Protein AF-A0A4Q3YDE5-F1 (afdb_monomer_lite)

Sequence (113 aa):
MVDLIERTPWGWTTVENVCVEQVRYFTFNDEMDIMFSDIAELDEPLVYRVHEYSSYSITMEIDGETRMTDEGVPVVWELRFGGPDGICWRATHWSFFDCSPFLVRCPELSPTS

Secondary structure (DSSP, 8-state):
--------TT---SSSEEEESS--EEEE-TTSSEEEEE-TT-SSPEEEEEEEE-SSEEEEEETT---B-TTSSBPPEEEEE-STTEEEEEETTS-TT--S-EEEEPPP-----

Structure (mmCIF, N/CA/C/O backbone):
data_AF-A0A4Q3YDE5-F1
#
_entry.id   AF-A0A4Q3YDE5-F1
#
loop_
_atom_site.group_PDB
_atom_site.id
_atom_site.type_symbol
_atom_site.label_atom_id
_atom_site.label_alt_id
_atom_site.label_comp_id
_atom_site.label_asym_id
_atom_site.label_entity_id
_atom_site.label_seq_id
_atom_site.pdbx_PDB_ins_code
_atom_site.Cartn_x
_atom_site.Cartn_y
_atom_site.Cartn_z
_atom_site.occupancy
_atom_site.B_iso_or_equiv
_atom_site.auth_seq_id
_atom_site.auth_comp_id
_atom_site.auth_asym_id
_atom_site.auth_atom_id
_atom_site.pdbx_PDB_model_num
ATOM 1 N N . MET A 1 1 ? 27.211 2.995 17.000 1.00 33.31 1 MET A N 1
ATOM 2 C CA . MET A 1 1 ? 26.546 1.743 16.607 1.00 33.31 1 MET A CA 1
ATOM 3 C C . MET A 1 1 ? 25.629 2.150 15.476 1.00 33.31 1 MET A C 1
ATOM 5 O O . MET A 1 1 ? 24.689 2.884 15.731 1.00 33.31 1 MET A O 1
ATOM 9 N N . VAL A 1 2 ? 26.055 1.928 14.234 1.00 30.50 2 VAL A N 1
ATOM 10 C CA . VAL A 1 2 ? 25.239 2.273 13.066 1.00 30.50 2 VAL A CA 1
ATOM 11 C C . VAL A 1 2 ? 24.327 1.077 12.899 1.00 30.50 2 VAL A C 1
ATOM 13 O O . VAL A 1 2 ? 24.818 0.011 12.533 1.00 30.50 2 VAL A O 1
ATOM 16 N N . ASP A 1 3 ? 23.064 1.223 13.290 1.00 32.12 3 ASP A N 1
ATOM 17 C CA . ASP A 1 3 ? 22.057 0.216 12.992 1.00 32.12 3 ASP A CA 1
ATOM 18 C C . ASP A 1 3 ? 22.071 0.021 11.478 1.00 32.12 3 ASP A C 1
ATOM 20 O O . ASP A 1 3 ? 21.745 0.930 10.708 1.00 32.12 3 ASP A O 1
ATOM 24 N N . LEU A 1 4 ? 22.545 -1.149 11.042 1.00 33.12 4 LEU A N 1
ATOM 25 C CA . LEU A 1 4 ? 22.210 -1.643 9.722 1.00 33.12 4 LEU A CA 1
ATOM 26 C C . LEU A 1 4 ? 20.687 -1.700 9.726 1.00 33.12 4 LEU A C 1
ATOM 28 O O . LEU A 1 4 ? 20.106 -2.547 10.398 1.00 33.12 4 LEU A O 1
ATOM 32 N N . ILE A 1 5 ? 20.053 -0.762 9.029 1.00 39.44 5 ILE A N 1
ATOM 33 C CA . ILE A 1 5 ? 18.639 -0.853 8.701 1.00 39.44 5 ILE A CA 1
ATOM 34 C C . ILE A 1 5 ? 18.545 -2.069 7.785 1.00 39.44 5 ILE A C 1
ATOM 36 O O . ILE A 1 5 ? 18.782 -1.980 6.578 1.00 39.44 5 ILE A O 1
ATOM 40 N N . GLU A 1 6 ? 18.348 -3.236 8.398 1.00 39.75 6 GLU A N 1
ATOM 41 C CA . GLU A 1 6 ? 18.073 -4.470 7.692 1.00 39.75 6 GLU A CA 1
ATOM 42 C C . GLU A 1 6 ? 16.917 -4.173 6.748 1.00 39.75 6 GLU A C 1
ATOM 44 O O . GLU A 1 6 ? 15.921 -3.556 7.136 1.00 39.75 6 GLU A O 1
ATOM 49 N N . ARG A 1 7 ? 17.106 -4.533 5.476 1.00 43.50 7 ARG A N 1
ATOM 50 C CA . ARG A 1 7 ? 16.089 -4.424 4.437 1.00 43.50 7 ARG A CA 1
ATOM 51 C C . ARG A 1 7 ? 14.869 -5.187 4.925 1.00 43.50 7 ARG A C 1
ATOM 53 O O . ARG A 1 7 ? 14.796 -6.400 4.781 1.00 43.50 7 ARG A O 1
ATOM 60 N N . THR A 1 8 ? 13.935 -4.489 5.554 1.00 45.66 8 THR A N 1
ATOM 61 C CA . THR A 1 8 ? 12.664 -5.109 5.883 1.00 45.66 8 THR A CA 1
ATOM 62 C C . THR A 1 8 ? 11.954 -5.384 4.556 1.00 45.66 8 THR A C 1
ATOM 64 O O . THR A 1 8 ? 12.042 -4.555 3.642 1.00 45.66 8 THR A O 1
ATOM 67 N N . PRO A 1 9 ? 11.211 -6.493 4.430 1.00 48.69 9 PRO A N 1
ATOM 68 C CA . PRO A 1 9 ? 10.390 -6.782 3.244 1.00 48.69 9 PRO A CA 1
ATOM 69 C C . PRO A 1 9 ? 9.386 -5.653 2.916 1.00 48.69 9 PRO A C 1
ATOM 71 O O . PRO A 1 9 ? 8.828 -5.574 1.822 1.00 48.69 9 PRO A O 1
ATOM 74 N N . TRP A 1 10 ? 9.208 -4.733 3.861 1.00 52.12 10 TRP A N 1
ATOM 75 C CA . TRP A 1 10 ? 8.366 -3.547 3.826 1.00 52.12 10 TRP A CA 1
ATOM 76 C C . TRP A 1 10 ? 9.060 -2.285 3.280 1.00 52.12 10 TRP A C 1
ATOM 78 O O . TRP A 1 10 ? 8.427 -1.236 3.206 1.00 52.12 10 TRP A O 1
ATOM 88 N N . GLY A 1 11 ? 10.346 -2.353 2.917 1.00 49.84 11 GLY A N 1
ATOM 89 C CA . GLY A 1 11 ? 11.065 -1.245 2.282 1.00 49.84 11 GLY A CA 1
ATOM 90 C C . GLY A 1 11 ? 11.427 -0.082 3.211 1.00 49.84 11 GLY A C 1
ATOM 91 O O . GLY A 1 11 ? 11.715 1.005 2.720 1.00 49.84 11 GLY A O 1
ATOM 92 N N . TRP A 1 12 ? 11.435 -0.271 4.535 1.00 51.19 12 TRP A N 1
ATOM 93 C CA . TRP A 1 12 ? 11.834 0.794 5.463 1.00 51.19 12 TRP A CA 1
ATOM 94 C C . TRP A 1 12 ? 13.339 1.024 5.363 1.00 51.19 12 TRP A C 1
ATOM 96 O O . TRP A 1 12 ? 14.139 0.202 5.801 1.00 51.19 12 TRP A O 1
ATOM 106 N N . THR A 1 13 ? 13.720 2.139 4.755 1.00 55.00 13 THR A N 1
ATOM 107 C CA . THR A 1 13 ? 15.098 2.614 4.641 1.00 55.00 13 THR A CA 1
ATOM 108 C C . THR A 1 13 ? 15.107 4.142 4.620 1.00 55.00 13 THR A C 1
ATOM 110 O O . THR A 1 13 ? 14.074 4.769 4.407 1.00 55.00 13 THR A O 1
ATOM 113 N N . THR A 1 14 ? 16.257 4.757 4.895 1.00 54.03 14 THR A N 1
ATOM 114 C CA . THR A 1 14 ? 16.425 6.221 4.901 1.00 54.03 14 THR A CA 1
ATOM 115 C C . THR A 1 14 ? 16.598 6.819 3.505 1.00 54.03 14 THR A C 1
ATOM 117 O O . THR A 1 14 ? 16.726 8.035 3.379 1.00 54.03 14 THR A O 1
ATOM 120 N N . VAL A 1 15 ? 16.644 5.991 2.459 1.00 60.31 15 VAL A N 1
ATOM 121 C CA . VAL A 1 15 ? 16.757 6.461 1.073 1.00 60.31 15 VAL A CA 1
ATOM 122 C C . VAL A 1 15 ? 15.381 6.752 0.483 1.00 60.31 15 VAL A C 1
ATOM 124 O O . VAL A 1 15 ? 14.425 6.049 0.774 1.00 60.31 15 VAL A O 1
ATOM 127 N N . GLU A 1 16 ? 15.280 7.765 -0.378 1.00 65.88 16 GLU A N 1
ATOM 128 C CA . GLU A 1 16 ? 14.006 8.145 -1.014 1.00 65.88 16 GLU A CA 1
ATOM 129 C C . GLU A 1 16 ? 13.498 7.091 -2.012 1.00 65.88 16 GLU A C 1
ATOM 131 O O . GLU A 1 16 ? 12.293 6.906 -2.171 1.00 65.88 16 GLU A O 1
ATOM 136 N N . ASN A 1 17 ? 14.417 6.377 -2.671 1.00 70.38 17 ASN A N 1
ATOM 137 C CA . ASN A 1 17 ? 14.111 5.339 -3.652 1.00 70.38 17 ASN A CA 1
ATOM 138 C C . ASN A 1 17 ? 14.962 4.094 -3.395 1.00 70.38 17 ASN A C 1
ATOM 140 O O . ASN A 1 17 ? 16.170 4.189 -3.162 1.00 70.38 17 ASN A O 1
ATOM 144 N N . VAL A 1 18 ? 14.347 2.925 -3.522 1.00 78.25 18 VAL A N 1
ATOM 145 C CA . VAL A 1 18 ? 15.009 1.623 -3.518 1.00 78.25 18 VAL A CA 1
ATOM 146 C C . VAL A 1 18 ? 14.814 1.006 -4.889 1.00 78.25 18 VAL A C 1
ATOM 148 O O . VAL A 1 18 ? 13.685 0.729 -5.292 1.00 78.25 18 VAL A O 1
ATOM 151 N N . CYS A 1 19 ? 15.911 0.780 -5.613 1.00 79.94 19 CYS A N 1
ATOM 152 C CA . CYS A 1 19 ? 15.815 0.008 -6.841 1.00 79.94 19 CYS A CA 1
ATOM 153 C C . CYS A 1 19 ? 15.691 -1.481 -6.505 1.00 79.94 19 CYS A C 1
ATOM 155 O O . CYS A 1 19 ? 16.422 -2.006 -5.661 1.00 79.94 19 CYS A O 1
ATOM 157 N N . VAL A 1 20 ? 14.754 -2.147 -7.166 1.00 74.44 20 VAL A N 1
ATOM 158 C CA . VAL A 1 20 ? 14.503 -3.581 -7.061 1.00 74.44 20 VAL A CA 1
ATOM 159 C C . VAL A 1 20 ? 14.463 -4.182 -8.463 1.00 74.44 20 VAL A C 1
ATOM 161 O O . VAL A 1 20 ? 13.991 -3.552 -9.410 1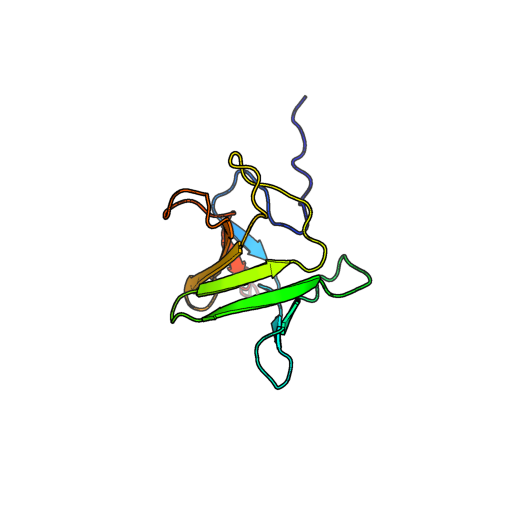.00 74.44 20 VAL A O 1
ATOM 164 N N . GLU A 1 21 ? 14.972 -5.403 -8.621 1.00 69.94 21 GLU A N 1
ATOM 165 C CA . GLU A 1 21 ? 14.942 -6.099 -9.919 1.00 69.94 21 GLU A CA 1
ATOM 166 C C . GLU A 1 21 ? 13.499 -6.368 -10.373 1.00 69.94 21 GLU A C 1
ATOM 168 O O . GLU A 1 21 ? 13.181 -6.314 -11.561 1.00 69.94 21 GLU A O 1
ATOM 173 N N . GLN A 1 22 ? 12.601 -6.595 -9.413 1.00 65.44 22 GLN A N 1
ATOM 174 C CA . GLN A 1 22 ? 11.174 -6.777 -9.640 1.00 65.44 22 GLN A CA 1
ATOM 175 C C . GLN A 1 22 ? 10.392 -5.901 -8.660 1.00 65.44 22 GLN A C 1
ATOM 177 O O . GLN A 1 22 ? 10.489 -6.078 -7.449 1.00 65.44 22 GLN A O 1
ATOM 182 N N . VAL A 1 23 ? 9.608 -4.958 -9.195 1.00 65.06 23 VAL A N 1
ATOM 183 C CA . VAL A 1 23 ? 8.864 -3.950 -8.409 1.00 65.06 23 VAL A CA 1
ATOM 184 C C . VAL A 1 23 ? 7.785 -4.565 -7.512 1.00 65.06 23 VAL A C 1
ATOM 186 O O . VAL A 1 23 ? 7.387 -3.905 -6.565 1.00 65.06 23 VAL A O 1
ATOM 189 N N . ARG A 1 24 ? 7.411 -5.830 -7.765 1.00 74.25 24 ARG A N 1
ATOM 190 C CA . ARG A 1 24 ? 6.451 -6.735 -7.090 1.00 74.25 24 ARG A CA 1
ATOM 191 C C . ARG A 1 24 ? 5.401 -7.210 -8.096 1.00 74.25 24 ARG A C 1
ATOM 193 O O . ARG A 1 24 ? 5.099 -6.512 -9.063 1.00 74.25 24 ARG A O 1
ATOM 200 N N . TYR A 1 25 ? 4.869 -8.405 -7.864 1.00 76.50 25 TYR A N 1
ATOM 201 C CA . TYR A 1 25 ? 3.711 -8.928 -8.579 1.00 76.50 25 TYR A CA 1
ATOM 202 C C . TYR A 1 25 ? 2.543 -8.996 -7.605 1.00 76.50 25 TYR A C 1
ATOM 204 O O . TYR A 1 25 ? 2.669 -9.560 -6.520 1.00 76.50 25 TYR A O 1
ATOM 212 N N . PHE A 1 26 ? 1.426 -8.401 -8.010 1.00 85.62 26 PHE A N 1
ATOM 213 C CA . PHE A 1 26 ? 0.173 -8.470 -7.279 1.00 85.62 26 PHE A CA 1
ATOM 214 C C . PHE A 1 26 ? -0.834 -9.227 -8.128 1.00 85.62 26 PHE A C 1
ATOM 216 O O . PHE A 1 26 ? -0.979 -8.949 -9.322 1.00 85.62 26 PHE A O 1
ATOM 223 N N . THR A 1 27 ? -1.522 -10.179 -7.518 1.00 91.25 27 THR A N 1
ATOM 224 C CA . THR A 1 27 ? -2.664 -10.855 -8.134 1.00 91.25 27 THR A CA 1
ATOM 225 C C . THR A 1 27 ? -3.925 -10.542 -7.345 1.00 91.25 27 THR A C 1
ATOM 227 O O . THR A 1 27 ? -3.853 -10.110 -6.197 1.00 91.25 27 THR A O 1
ATOM 230 N N . PHE A 1 28 ? -5.080 -10.707 -7.979 1.00 94.25 28 PHE A N 1
ATOM 231 C CA . PHE A 1 28 ? -6.381 -10.437 -7.375 1.00 94.25 28 PHE A CA 1
ATOM 232 C C . PHE A 1 28 ? -7.265 -11.670 -7.516 1.00 94.25 28 PHE A C 1
ATOM 234 O O . PHE A 1 28 ? -7.090 -12.453 -8.454 1.00 94.25 28 PHE A O 1
ATOM 241 N N . ASN A 1 29 ? -8.209 -11.835 -6.595 1.00 95.56 29 ASN A N 1
ATOM 242 C CA . ASN A 1 29 ? -9.299 -12.783 -6.792 1.00 95.56 29 ASN A CA 1
ATOM 243 C C . ASN A 1 29 ? -10.288 -12.282 -7.865 1.00 95.56 29 ASN A C 1
ATOM 245 O O . ASN A 1 29 ? -10.222 -11.136 -8.315 1.00 95.56 29 ASN A O 1
ATOM 249 N N . ASP A 1 30 ? -11.229 -13.143 -8.252 1.00 96.88 30 ASP A N 1
ATOM 250 C CA . ASP A 1 30 ? -12.210 -12.844 -9.306 1.00 96.88 30 ASP A CA 1
ATOM 251 C C . ASP A 1 30 ? -13.125 -11.652 -8.968 1.00 96.88 30 ASP A C 1
ATOM 253 O O . ASP A 1 30 ? -13.580 -10.944 -9.865 1.00 96.88 30 ASP A O 1
ATOM 257 N N . GLU A 1 31 ? -13.385 -11.416 -7.679 1.00 96.81 31 GLU A N 1
ATOM 258 C CA . GLU A 1 31 ? -14.237 -10.323 -7.187 1.00 96.81 31 GLU A CA 1
ATOM 259 C C . GLU A 1 31 ? -13.487 -8.988 -7.061 1.00 96.81 31 GLU A C 1
ATOM 261 O O . GLU A 1 31 ? -14.118 -7.945 -6.892 1.00 96.81 31 GLU A O 1
ATOM 266 N N . MET A 1 32 ? -12.156 -9.005 -7.208 1.00 94.00 32 MET A N 1
ATOM 267 C CA . MET A 1 32 ? -11.281 -7.843 -7.045 1.00 94.00 32 MET A CA 1
ATOM 268 C C . MET A 1 32 ? -11.426 -7.166 -5.672 1.00 94.00 32 MET A C 1
ATOM 270 O O . MET A 1 32 ? -11.313 -5.951 -5.556 1.00 94.00 32 MET A O 1
ATOM 274 N N . ASP A 1 33 ? -11.687 -7.931 -4.618 1.00 96.62 33 ASP A N 1
ATOM 275 C CA . ASP A 1 33 ? -11.746 -7.433 -3.240 1.00 96.62 33 ASP A CA 1
ATOM 276 C C . ASP A 1 33 ? -10.624 -8.011 -2.361 1.00 96.62 33 ASP A C 1
ATOM 278 O O . ASP A 1 33 ? -10.400 -7.532 -1.250 1.00 96.62 33 ASP A O 1
ATOM 282 N N . ILE A 1 34 ? -9.856 -8.977 -2.878 1.00 96.38 34 ILE A N 1
ATOM 283 C CA . ILE A 1 34 ? -8.649 -9.517 -2.252 1.00 96.38 34 ILE A CA 1
ATOM 284 C C . I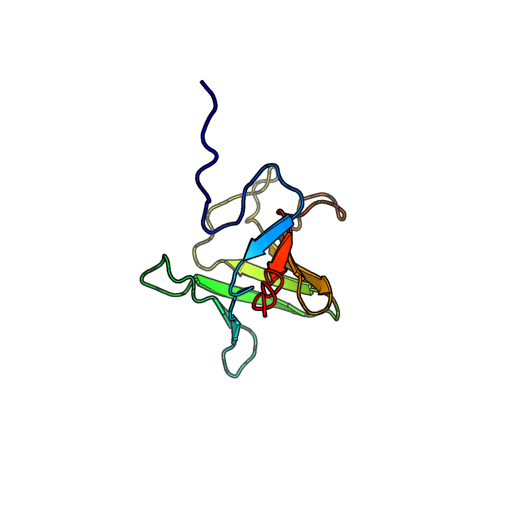LE A 1 34 ? -7.464 -9.376 -3.204 1.00 96.38 34 ILE A C 1
ATOM 286 O O . ILE A 1 34 ? -7.533 -9.776 -4.368 1.00 96.38 34 ILE A O 1
ATOM 290 N N . MET A 1 35 ? -6.354 -8.852 -2.687 1.00 93.62 35 MET A N 1
ATOM 291 C CA . MET A 1 35 ? -5.068 -8.789 -3.376 1.00 93.62 35 MET A CA 1
ATOM 292 C C . MET A 1 35 ? -4.054 -9.704 -2.686 1.00 93.62 35 MET A C 1
ATOM 294 O O . MET A 1 35 ? -3.962 -9.726 -1.460 1.00 93.62 35 MET A O 1
ATOM 298 N N . PHE A 1 36 ? -3.258 -10.418 -3.473 1.00 91.25 36 PHE A N 1
ATOM 299 C CA . PHE A 1 36 ? -2.155 -11.253 -3.010 1.00 91.25 36 PHE A CA 1
ATOM 300 C C . PHE A 1 36 ? -0.832 -10.643 -3.472 1.00 91.25 36 PHE A C 1
ATOM 302 O O . PHE A 1 36 ? -0.684 -10.301 -4.647 1.00 91.25 36 PHE A O 1
ATOM 309 N N . SER A 1 37 ? 0.128 -10.514 -2.558 1.00 86.06 37 SER A N 1
ATOM 310 C CA . SER A 1 37 ? 1.501 -10.112 -2.866 1.00 86.06 37 SER A CA 1
ATOM 311 C C . SER A 1 37 ? 2.451 -11.263 -2.587 1.00 86.06 37 SER A C 1
ATOM 313 O O . SER A 1 37 ? 2.699 -11.601 -1.427 1.00 86.06 37 SER A O 1
ATOM 315 N N . ASP A 1 38 ? 3.076 -11.771 -3.644 1.00 78.62 38 ASP A N 1
ATOM 316 C CA . ASP A 1 38 ? 4.176 -12.719 -3.521 1.00 78.62 38 ASP A CA 1
ATOM 317 C C . ASP A 1 38 ? 5.466 -11.960 -3.188 1.00 78.62 38 ASP A C 1
ATOM 319 O O . ASP A 1 38 ? 5.975 -11.141 -3.962 1.00 78.62 38 ASP A O 1
ATOM 323 N N . ILE A 1 39 ? 6.000 -12.214 -1.998 1.00 71.81 39 ILE A N 1
ATOM 324 C CA . ILE A 1 39 ? 7.315 -11.734 -1.581 1.00 71.81 39 ILE A CA 1
ATOM 325 C C . ILE A 1 39 ? 8.217 -12.959 -1.523 1.00 71.81 39 ILE A C 1
ATOM 327 O O . ILE A 1 39 ? 7.961 -13.855 -0.735 1.00 71.81 39 ILE A O 1
ATOM 331 N N . ALA A 1 40 ? 9.285 -12.985 -2.327 1.00 64.81 40 ALA A N 1
ATOM 332 C CA . ALA A 1 40 ? 10.189 -14.139 -2.435 1.00 64.81 40 ALA A CA 1
ATOM 333 C C . ALA A 1 40 ? 10.833 -14.583 -1.102 1.00 64.81 40 ALA A C 1
ATOM 335 O O . ALA A 1 40 ? 11.385 -15.673 -1.015 1.00 64.81 40 ALA A O 1
ATOM 336 N N . GLU A 1 41 ? 10.789 -13.725 -0.083 1.00 67.81 41 GLU A N 1
ATOM 337 C CA . GLU A 1 41 ? 11.318 -13.955 1.264 1.00 67.81 41 GLU A CA 1
ATOM 338 C C . GLU A 1 41 ? 10.280 -14.574 2.223 1.00 67.81 41 GLU A C 1
ATOM 340 O O . GLU A 1 41 ? 10.625 -14.874 3.364 1.00 67.81 41 GLU A O 1
ATOM 345 N N . LEU A 1 42 ? 9.023 -14.741 1.793 1.00 67.62 42 LEU A N 1
ATOM 346 C CA . LEU A 1 42 ? 7.929 -15.309 2.584 1.00 67.62 42 LEU A CA 1
ATOM 347 C C . LEU A 1 42 ? 7.457 -16.639 1.980 1.00 67.62 42 LEU A C 1
ATOM 349 O O . LEU A 1 42 ? 7.333 -16.764 0.764 1.00 67.62 42 LEU A O 1
ATOM 353 N N . ASP A 1 43 ? 7.167 -17.615 2.846 1.00 76.69 43 ASP A N 1
ATOM 354 C CA . ASP A 1 43 ? 6.650 -18.934 2.441 1.00 76.69 43 ASP A CA 1
ATOM 355 C C . ASP A 1 43 ? 5.187 -18.875 1.962 1.00 76.69 43 ASP A C 1
ATOM 357 O O . ASP A 1 43 ? 4.749 -19.724 1.185 1.00 76.69 43 ASP A O 1
ATOM 361 N N . GLU A 1 44 ? 4.432 -17.869 2.413 1.00 80.88 44 GLU A N 1
ATOM 362 C CA . GLU A 1 44 ? 3.035 -17.631 2.048 1.00 80.88 44 GLU A CA 1
ATOM 363 C C . GLU A 1 44 ? 2.851 -16.194 1.533 1.00 80.88 44 GLU A C 1
ATOM 365 O O . GLU A 1 44 ? 3.526 -15.273 2.015 1.00 80.88 44 GLU A O 1
ATOM 370 N N . PRO A 1 45 ? 1.942 -15.970 0.564 1.00 83.69 45 PRO A N 1
ATOM 371 C CA . PRO A 1 45 ? 1.657 -14.634 0.064 1.00 83.69 45 PRO A CA 1
ATOM 372 C C . PRO A 1 45 ? 1.047 -13.760 1.157 1.00 83.69 45 PRO A C 1
ATOM 374 O O . PRO A 1 45 ? 0.210 -14.203 1.945 1.00 83.69 45 PRO A O 1
ATOM 377 N N . LEU A 1 46 ? 1.393 -12.474 1.144 1.00 86.81 46 LEU A N 1
ATOM 378 C CA . LEU A 1 46 ? 0.654 -11.493 1.930 1.00 86.81 46 LEU A CA 1
ATOM 379 C C . LEU A 1 46 ? -0.713 -11.266 1.293 1.00 86.81 46 LEU A C 1
ATOM 381 O O . LEU A 1 46 ? -0.807 -10.999 0.093 1.00 86.81 46 LEU A O 1
ATOM 385 N N . VAL A 1 47 ? -1.756 -11.338 2.112 1.00 92.69 47 VAL A N 1
ATOM 386 C CA . VAL A 1 47 ? -3.143 -11.138 1.694 1.00 92.69 47 VAL A CA 1
ATOM 387 C C . VAL A 1 47 ? -3.599 -9.754 2.135 1.00 92.69 47 VAL A C 1
ATOM 389 O O . VAL A 1 47 ? -3.351 -9.344 3.267 1.00 92.69 47 VAL A O 1
ATOM 392 N N . TYR A 1 48 ? -4.283 -9.041 1.248 1.00 93.56 48 TYR A N 1
ATOM 393 C CA . TYR A 1 48 ? -4.827 -7.717 1.510 1.00 93.56 48 TYR A CA 1
ATOM 394 C C . TYR A 1 48 ? -6.314 -7.693 1.162 1.00 93.56 48 TYR A C 1
ATOM 396 O O . TYR A 1 48 ? -6.696 -8.123 0.074 1.00 93.56 48 TYR A O 1
ATOM 404 N N . ARG A 1 49 ? -7.147 -7.150 2.052 1.00 96.25 49 ARG A N 1
ATOM 405 C CA . ARG A 1 49 ? -8.541 -6.800 1.752 1.00 96.25 49 ARG A CA 1
ATOM 406 C C . ARG A 1 49 ? -8.578 -5.428 1.104 1.00 96.25 49 ARG A C 1
ATOM 408 O O . ARG A 1 49 ? -8.114 -4.457 1.695 1.00 96.25 49 ARG A O 1
ATOM 415 N N . VAL A 1 50 ? -9.121 -5.340 -0.100 1.00 96.81 50 VAL A N 1
ATOM 416 C CA . VAL A 1 50 ? -9.220 -4.089 -0.848 1.00 96.81 50 VAL A CA 1
ATOM 417 C C . VAL A 1 50 ? -10.490 -3.344 -0.448 1.00 96.81 50 VAL A C 1
ATOM 419 O O . VAL A 1 50 ? -11.573 -3.917 -0.369 1.00 96.81 50 VAL A O 1
ATOM 422 N N . HIS A 1 51 ? -10.355 -2.045 -0.197 1.00 96.31 51 HIS A N 1
ATOM 423 C CA . HIS A 1 51 ? -11.468 -1.161 0.146 1.00 96.31 51 HIS A CA 1
ATOM 424 C C . HIS A 1 51 ? -11.856 -0.246 -1.010 1.00 96.31 51 HIS A C 1
ATOM 426 O O . HIS A 1 51 ? -13.039 -0.015 -1.248 1.00 96.31 51 HIS A O 1
ATOM 432 N N . GLU A 1 52 ? -10.864 0.306 -1.709 1.00 96.56 52 GLU A N 1
ATOM 433 C CA . GLU A 1 52 ? -11.088 1.303 -2.751 1.00 96.56 52 GLU A CA 1
ATOM 434 C C . GLU A 1 52 ? -9.985 1.265 -3.809 1.00 96.56 52 GLU A C 1
ATOM 436 O O . GLU A 1 52 ? -8.809 1.044 -3.513 1.00 96.56 52 GLU A O 1
ATOM 441 N N . TYR A 1 53 ? -10.384 1.553 -5.046 1.00 94.69 53 TYR A N 1
ATOM 442 C CA . TYR A 1 53 ? -9.498 1.751 -6.182 1.00 94.69 53 TYR A CA 1
ATOM 443 C C . TYR A 1 53 ? -9.550 3.204 -6.644 1.00 94.69 53 TYR A C 1
ATOM 445 O O . TYR A 1 53 ? -10.625 3.785 -6.785 1.00 94.69 53 TYR A O 1
ATOM 453 N N . SER A 1 54 ? -8.392 3.762 -6.979 1.00 92.00 54 SER A N 1
ATOM 454 C CA . SER A 1 54 ? -8.285 5.030 -7.693 1.00 92.00 54 SER A CA 1
ATOM 455 C C . SER A 1 54 ? -7.351 4.891 -8.897 1.00 92.00 54 SER A C 1
ATOM 457 O O . SER A 1 54 ? -6.705 3.864 -9.103 1.00 92.00 54 SER A O 1
ATOM 459 N N . SER A 1 55 ? -7.245 5.943 -9.711 1.00 90.31 55 SER A N 1
ATOM 460 C CA . SER A 1 55 ? -6.308 5.952 -10.839 1.00 90.31 55 SER A CA 1
ATOM 461 C C . SER A 1 55 ? -4.834 5.989 -10.414 1.00 90.31 55 SER A C 1
ATOM 463 O O . SER A 1 55 ? -3.962 5.820 -11.261 1.00 90.31 55 SER A O 1
ATOM 465 N N . TYR A 1 56 ? -4.540 6.264 -9.140 1.00 91.44 56 TYR A N 1
ATOM 466 C CA . TYR A 1 56 ? -3.180 6.441 -8.620 1.00 91.44 56 TYR A CA 1
ATOM 467 C C . TYR A 1 56 ? -2.902 5.645 -7.337 1.00 91.44 56 TYR A C 1
ATOM 469 O O . TYR A 1 56 ? -1.797 5.730 -6.798 1.00 91.44 56 TYR A O 1
ATOM 477 N N . SER A 1 57 ? -3.874 4.888 -6.827 1.00 94.50 57 SER A N 1
ATOM 478 C CA . SER A 1 57 ? -3.704 4.102 -5.611 1.00 94.50 57 SER A CA 1
ATOM 479 C C . SER A 1 57 ? -4.710 2.965 -5.474 1.00 94.50 57 SER A C 1
ATOM 481 O O . SER A 1 57 ? -5.774 2.971 -6.093 1.00 94.50 57 SER A O 1
ATOM 483 N N . ILE A 1 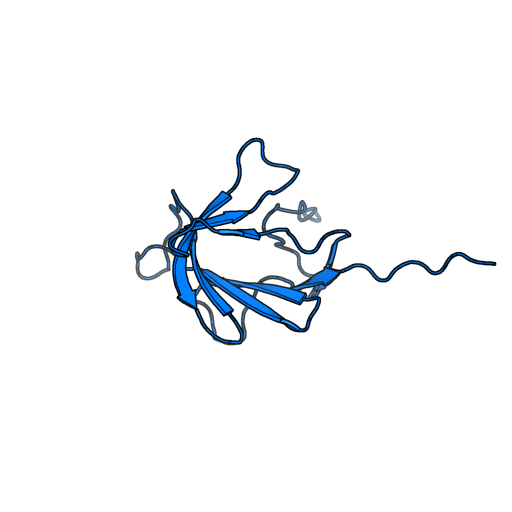58 ? -4.388 2.026 -4.588 1.00 95.88 58 ILE A N 1
ATOM 484 C CA . ILE A 1 58 ? -5.325 1.037 -4.052 1.00 95.88 58 ILE A CA 1
ATOM 485 C C . ILE A 1 58 ? -5.292 1.144 -2.529 1.00 95.88 58 ILE A C 1
ATOM 487 O O . ILE A 1 58 ? -4.216 1.049 -1.938 1.00 95.88 58 ILE A O 1
ATOM 491 N N . THR A 1 59 ? -6.450 1.345 -1.907 1.00 96.88 59 THR A N 1
ATOM 492 C CA . THR A 1 59 ? -6.602 1.400 -0.448 1.00 96.88 59 THR A CA 1
ATOM 493 C C . THR A 1 59 ? -6.996 0.027 0.072 1.00 96.88 59 THR A C 1
ATOM 495 O O . THR A 1 59 ? -7.944 -0.578 -0.430 1.00 96.88 59 THR A O 1
ATOM 498 N N . MET A 1 60 ? -6.277 -0.472 1.071 1.00 96.31 60 MET A N 1
ATOM 499 C CA . MET A 1 60 ? -6.369 -1.856 1.519 1.00 96.31 60 MET A CA 1
ATOM 500 C C . MET A 1 60 ? -5.939 -2.044 2.977 1.00 96.31 60 MET A C 1
ATOM 502 O O . MET A 1 60 ? -5.168 -1.261 3.529 1.00 96.31 60 MET A O 1
ATOM 506 N N . GLU A 1 61 ? -6.394 -3.131 3.580 1.00 94.50 61 GLU A N 1
ATOM 507 C CA . GLU A 1 61 ? -5.974 -3.622 4.893 1.00 94.50 61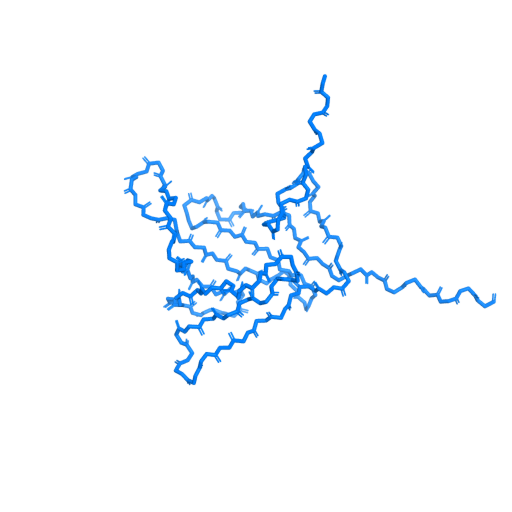 GLU A CA 1
ATOM 508 C C . GLU A 1 61 ? -5.211 -4.941 4.720 1.00 94.50 61 GLU A C 1
ATOM 510 O O . GLU A 1 61 ? -5.582 -5.762 3.885 1.00 94.50 61 GLU A O 1
ATOM 515 N N . ILE A 1 62 ? -4.147 -5.162 5.496 1.00 91.44 62 ILE A N 1
ATOM 516 C CA . ILE A 1 62 ? -3.418 -6.440 5.487 1.00 91.44 62 ILE A CA 1
ATOM 517 C C . ILE A 1 62 ? -4.215 -7.459 6.307 1.00 91.44 62 ILE A C 1
ATOM 519 O O . ILE A 1 62 ? -4.643 -7.164 7.422 1.00 91.44 62 ILE A O 1
ATOM 523 N N . ASP A 1 63 ? -4.417 -8.669 5.791 1.00 91.06 63 ASP A N 1
ATOM 524 C CA . ASP A 1 63 ? -5.064 -9.715 6.579 1.00 91.06 63 ASP A CA 1
ATOM 525 C C . ASP A 1 63 ? -4.197 -10.091 7.789 1.00 91.06 63 ASP A C 1
ATOM 527 O O . ASP A 1 63 ? -2.990 -10.305 7.675 1.00 91.06 63 ASP A O 1
ATOM 531 N N . GLY A 1 64 ? -4.810 -10.124 8.970 1.00 87.06 64 GLY A N 1
ATOM 532 C CA . GLY A 1 64 ? -4.082 -10.281 10.229 1.00 87.06 64 GLY A CA 1
ATOM 533 C C . GLY A 1 64 ? -3.291 -9.042 10.676 1.00 87.06 64 GLY A C 1
ATOM 534 O O . GLY A 1 64 ? -2.457 -9.169 11.569 1.00 87.06 64 GLY A O 1
ATOM 535 N N . GLU A 1 65 ? -3.533 -7.857 10.101 1.00 87.44 65 GLU A N 1
ATOM 536 C CA . GLU A 1 65 ? -2.961 -6.594 10.586 1.00 87.44 65 GLU A CA 1
ATOM 537 C C . GLU A 1 65 ? -3.279 -6.377 12.074 1.00 87.44 65 GLU A C 1
ATOM 539 O O . GLU A 1 65 ? -4.433 -6.400 12.500 1.00 87.44 65 GLU A O 1
ATOM 544 N N . THR A 1 66 ? -2.242 -6.137 12.877 1.00 89.06 66 THR A N 1
ATOM 545 C CA . THR A 1 66 ? -2.382 -5.863 14.318 1.00 89.06 66 THR A CA 1
ATOM 546 C C . THR A 1 66 ? -1.909 -4.470 14.707 1.00 89.06 66 THR A C 1
ATOM 548 O O . THR A 1 66 ? -2.040 -4.083 15.870 1.00 89.06 66 THR A O 1
ATOM 551 N N . ARG A 1 67 ? -1.293 -3.723 13.782 1.00 88.88 67 ARG A N 1
ATOM 552 C CA . ARG A 1 67 ? -0.825 -2.364 14.057 1.00 88.88 67 ARG A CA 1
ATOM 553 C C . ARG A 1 67 ? -2.022 -1.432 14.183 1.00 88.88 67 ARG A C 1
ATOM 555 O O . ARG A 1 67 ? -2.966 -1.496 13.398 1.00 88.88 67 ARG A O 1
ATOM 562 N N . MET A 1 68 ? -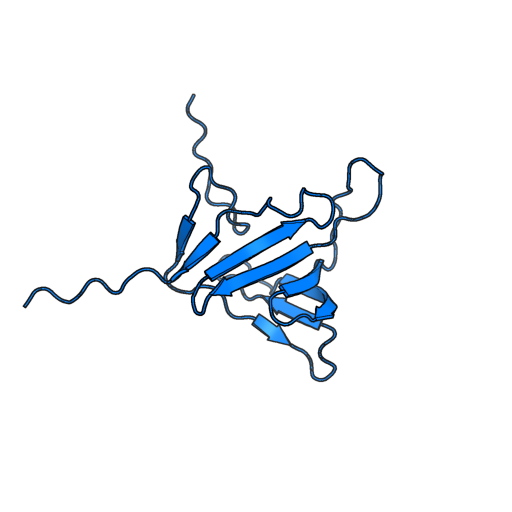1.933 -0.535 15.157 1.00 89.00 68 MET A N 1
ATOM 563 C CA . MET A 1 68 ? -2.929 0.496 15.418 1.00 89.00 68 MET A CA 1
ATOM 564 C C . MET A 1 68 ? -2.327 1.869 15.137 1.00 89.00 68 MET A C 1
ATOM 566 O O . MET A 1 68 ? -1.124 2.070 15.312 1.00 89.00 68 MET A O 1
ATOM 570 N N . THR A 1 69 ? -3.162 2.809 14.713 1.00 88.00 69 THR A N 1
ATOM 571 C CA . THR A 1 69 ? -2.822 4.233 14.693 1.00 88.00 69 THR A CA 1
ATOM 572 C C . THR A 1 69 ? -2.744 4.778 16.122 1.00 88.00 69 THR A C 1
ATOM 574 O O . THR A 1 69 ? -3.191 4.133 17.075 1.00 88.00 69 THR A O 1
ATOM 577 N N . ASP A 1 70 ? -2.258 6.010 16.275 1.00 87.44 70 ASP A N 1
ATOM 578 C CA . ASP A 1 70 ? -2.263 6.715 17.566 1.00 87.44 70 ASP A CA 1
ATOM 579 C C . ASP A 1 70 ? -3.683 6.933 18.128 1.00 87.44 70 ASP A C 1
ATOM 581 O O . ASP A 1 70 ? -3.861 7.138 19.329 1.00 87.44 70 ASP A O 1
ATOM 585 N N . GLU A 1 71 ? -4.708 6.846 17.275 1.00 89.62 71 GLU A N 1
ATOM 586 C CA . GLU A 1 71 ? -6.124 6.933 17.648 1.00 89.62 71 GLU A CA 1
ATOM 587 C C . GLU A 1 71 ? -6.726 5.572 18.046 1.00 89.62 71 GLU A C 1
ATOM 589 O O . GLU A 1 71 ? -7.899 5.492 18.410 1.00 89.62 71 GLU A O 1
ATOM 594 N N . GLY A 1 72 ? -5.938 4.493 18.002 1.00 90.50 72 GLY A N 1
ATOM 595 C CA . GLY A 1 72 ? -6.362 3.155 18.414 1.00 90.50 72 GLY A CA 1
ATOM 596 C C . GLY A 1 72 ? -7.230 2.418 17.393 1.00 90.50 72 GLY A C 1
ATOM 597 O O . GLY A 1 72 ? -7.921 1.469 17.764 1.00 90.50 72 GLY A O 1
ATOM 598 N N . VAL A 1 73 ? -7.207 2.836 16.125 1.00 89.75 73 VAL A N 1
ATOM 599 C CA . VAL A 1 73 ? -7.876 2.128 15.021 1.00 89.75 73 VAL A CA 1
ATOM 600 C C . VAL A 1 73 ? -6.862 1.338 14.184 1.00 89.75 73 VAL A C 1
ATOM 602 O O . VAL A 1 73 ? -5.697 1.738 14.140 1.00 89.75 73 VAL A O 1
ATOM 605 N N . PRO A 1 74 ? -7.258 0.238 13.515 1.00 89.56 74 PRO A N 1
ATOM 606 C CA . PRO A 1 74 ? -6.351 -0.526 12.658 1.00 89.56 74 PRO A CA 1
ATOM 607 C C . PRO A 1 74 ? -5.725 0.325 11.551 1.00 89.56 74 PRO A C 1
ATOM 609 O O . PRO A 1 74 ? -6.362 1.227 10.997 1.00 89.56 74 PRO A O 1
ATOM 612 N N . VAL A 1 75 ? -4.465 0.043 11.219 1.00 91.88 75 VAL A N 1
ATOM 613 C CA . VAL A 1 75 ? -3.775 0.739 10.128 1.00 91.88 75 VAL A CA 1
ATOM 614 C C . VAL A 1 75 ? -4.316 0.275 8.776 1.00 91.88 75 VAL A C 1
ATOM 616 O O . VAL A 1 75 ? -4.251 -0.902 8.437 1.00 91.88 75 VAL A O 1
ATOM 619 N N . VAL A 1 76 ? -4.766 1.233 7.967 1.00 94.38 76 VAL A N 1
ATOM 620 C CA . VAL A 1 76 ? -5.115 1.026 6.556 1.00 94.38 76 VAL A CA 1
ATOM 621 C C . VAL A 1 76 ? -3.990 1.570 5.679 1.00 94.38 76 VAL A C 1
ATOM 623 O O . VAL A 1 76 ? -3.402 2.615 5.977 1.00 94.38 76 VAL A O 1
ATOM 626 N N . TRP A 1 77 ? -3.688 0.864 4.597 1.00 93.94 77 TRP A N 1
ATOM 627 C CA . TRP A 1 77 ? -2.590 1.150 3.683 1.00 93.94 77 TRP A CA 1
ATOM 628 C C . TRP A 1 77 ? -3.100 1.586 2.312 1.00 93.94 77 TRP A C 1
ATOM 630 O O . TRP A 1 77 ? -4.108 1.103 1.813 1.00 93.94 77 TRP A O 1
ATOM 640 N N . GLU A 1 78 ? -2.360 2.477 1.672 1.00 94.81 78 GLU A N 1
ATOM 641 C CA . GLU A 1 78 ? -2.477 2.809 0.264 1.00 94.81 78 GLU A CA 1
ATOM 642 C C . GLU A 1 78 ? -1.229 2.309 -0.460 1.00 94.81 78 GLU A C 1
ATOM 644 O O . GLU A 1 78 ? -0.111 2.730 -0.148 1.00 94.81 78 GLU A O 1
ATOM 649 N N . LEU A 1 79 ? -1.420 1.459 -1.464 1.00 93.25 79 LEU A N 1
ATOM 650 C CA . LEU A 1 79 ? -0.411 1.206 -2.482 1.00 93.25 79 LEU A CA 1
ATOM 651 C C . LEU A 1 79 ? -0.511 2.320 -3.522 1.00 93.25 79 LEU A C 1
ATOM 653 O O . LEU A 1 79 ? -1.479 2.362 -4.276 1.00 93.25 79 LEU A O 1
ATOM 657 N N . ARG A 1 80 ? 0.453 3.240 -3.549 1.00 93.25 80 ARG A N 1
ATOM 658 C CA . ARG A 1 80 ? 0.458 4.399 -4.451 1.00 93.25 80 ARG A CA 1
ATOM 659 C C . ARG A 1 80 ? 1.335 4.171 -5.667 1.00 93.25 80 ARG A C 1
ATOM 661 O O . ARG A 1 80 ? 2.435 3.638 -5.547 1.00 93.25 80 ARG A O 1
ATOM 668 N N . PHE A 1 81 ? 0.876 4.655 -6.815 1.00 89.38 81 PHE A N 1
ATOM 669 C CA . PHE A 1 81 ? 1.584 4.568 -8.087 1.00 89.38 81 PHE A CA 1
ATOM 670 C C . PHE A 1 81 ? 2.324 5.882 -8.369 1.00 89.38 81 PHE A C 1
ATOM 672 O O . PHE A 1 81 ? 1.709 6.925 -8.584 1.00 89.38 81 PHE A O 1
ATOM 679 N N . GLY A 1 82 ? 3.657 5.837 -8.369 1.00 80.62 82 GLY A N 1
ATOM 680 C CA . GLY A 1 82 ? 4.544 6.974 -8.654 1.00 80.62 82 GLY A CA 1
ATOM 681 C C . GLY A 1 82 ? 4.915 7.137 -10.130 1.00 80.62 82 GLY A C 1
ATOM 682 O O . GLY A 1 82 ? 5.820 7.901 -10.453 1.00 80.62 82 GLY A O 1
ATOM 683 N N . GLY A 1 83 ? 4.271 6.391 -11.028 1.00 76.25 83 GLY A N 1
ATOM 684 C CA . GLY A 1 83 ? 4.627 6.288 -12.443 1.00 76.25 83 GLY A CA 1
ATOM 685 C C . GLY A 1 83 ? 4.546 4.838 -12.932 1.00 76.25 83 GLY A C 1
ATOM 686 O O . GLY A 1 83 ? 4.095 3.975 -12.180 1.00 76.25 83 GLY A O 1
ATOM 687 N N . PRO A 1 84 ? 4.981 4.547 -14.172 1.00 70.56 84 PRO A N 1
ATOM 688 C CA . PRO A 1 84 ? 4.894 3.199 -14.742 1.00 70.56 84 PRO A CA 1
ATOM 689 C C . PRO A 1 84 ? 5.737 2.157 -13.991 1.00 70.56 84 PRO A C 1
ATOM 691 O O . PRO A 1 84 ? 5.430 0.971 -14.048 1.00 70.56 84 PRO A O 1
ATOM 694 N N . ASP A 1 85 ? 6.773 2.599 -13.274 1.00 72.81 85 ASP A N 1
ATOM 695 C CA . ASP A 1 85 ? 7.779 1.716 -12.678 1.00 72.81 85 ASP A CA 1
ATOM 696 C C . ASP A 1 85 ? 7.984 1.936 -11.176 1.00 72.81 85 ASP A C 1
ATOM 698 O O . ASP A 1 85 ? 8.957 1.426 -10.626 1.00 72.81 85 ASP A O 1
ATOM 702 N N . GLY A 1 86 ? 7.114 2.709 -10.518 1.00 82.56 86 GLY A N 1
ATOM 703 C CA . GLY A 1 86 ? 7.302 3.123 -9.128 1.00 82.56 86 GLY A CA 1
ATOM 704 C C . GLY A 1 86 ? 6.076 2.877 -8.263 1.00 82.56 86 GLY A C 1
ATOM 705 O O . GLY A 1 86 ? 4.990 3.357 -8.590 1.00 82.56 86 GLY A O 1
ATOM 706 N N . ILE A 1 87 ? 6.262 2.203 -7.129 1.00 88.25 87 ILE A N 1
ATOM 707 C CA . ILE A 1 87 ? 5.229 2.064 -6.095 1.00 88.25 87 ILE A CA 1
ATOM 708 C C . ILE A 1 87 ? 5.751 2.494 -4.729 1.00 88.25 87 ILE A C 1
ATOM 710 O O . ILE A 1 87 ? 6.937 2.349 -4.442 1.00 88.25 87 ILE A O 1
ATOM 714 N N . CYS A 1 88 ? 4.871 2.980 -3.864 1.00 90.38 88 CYS A N 1
ATOM 715 C CA . CYS A 1 88 ? 5.190 3.180 -2.455 1.00 90.38 88 CYS A CA 1
ATOM 716 C C . CYS A 1 88 ? 3.981 2.849 -1.576 1.00 90.38 88 CYS A C 1
ATOM 718 O O . CYS A 1 88 ? 2.836 2.893 -2.032 1.00 90.38 88 CYS A O 1
ATOM 720 N N . TRP A 1 89 ? 4.242 2.510 -0.318 1.00 90.88 89 TRP A N 1
ATOM 721 C CA . TRP A 1 89 ? 3.215 2.226 0.678 1.00 90.88 89 TRP A CA 1
ATOM 722 C C . TRP A 1 89 ? 3.010 3.441 1.571 1.00 90.88 89 TRP A C 1
ATOM 724 O O . TRP A 1 89 ? 3.956 3.924 2.192 1.00 90.88 89 TRP A O 1
ATOM 734 N N . ARG A 1 90 ? 1.775 3.917 1.689 1.00 93.06 90 ARG A N 1
ATOM 735 C CA . ARG A 1 90 ? 1.403 4.974 2.635 1.00 93.06 90 ARG A CA 1
ATOM 736 C C . ARG A 1 90 ? 0.388 4.433 3.626 1.00 93.06 90 ARG A C 1
ATOM 738 O O . ARG A 1 90 ? -0.616 3.876 3.210 1.00 93.06 90 ARG A O 1
ATOM 745 N N . ALA A 1 91 ? 0.578 4.664 4.919 1.00 92.44 91 ALA A N 1
ATOM 746 C CA . ALA A 1 91 ? -0.514 4.467 5.865 1.00 92.44 91 ALA A CA 1
ATOM 747 C C . ALA A 1 91 ? -1.495 5.652 5.791 1.00 92.44 91 ALA A C 1
ATOM 749 O O . ALA A 1 91 ? -1.075 6.808 5.752 1.00 92.44 91 ALA A O 1
ATOM 750 N N . THR A 1 92 ? -2.802 5.398 5.789 1.00 92.25 92 THR A N 1
ATOM 751 C CA . THR A 1 92 ? -3.831 6.440 5.587 1.00 92.25 92 THR A CA 1
ATOM 752 C C . THR A 1 92 ? -3.826 7.529 6.663 1.00 92.25 92 THR A C 1
ATOM 754 O O . THR A 1 92 ? -4.224 8.658 6.377 1.00 92.25 92 THR A O 1
ATOM 757 N N . HIS A 1 93 ? -3.334 7.211 7.865 1.00 89.88 93 HIS A N 1
ATOM 758 C CA . HIS A 1 93 ? -3.172 8.145 8.984 1.00 89.88 93 HIS A CA 1
ATOM 759 C C . HIS A 1 93 ? -1.926 9.039 8.875 1.00 89.88 93 HIS A C 1
ATOM 761 O O . HIS A 1 93 ? -1.796 9.997 9.634 1.00 89.88 93 HIS A O 1
ATOM 767 N N . TRP A 1 94 ? -1.001 8.751 7.956 1.00 90.25 94 TRP A N 1
ATOM 768 C CA . TRP A 1 94 ? 0.127 9.641 7.683 1.00 90.25 94 TRP A CA 1
ATOM 769 C C . TRP A 1 94 ? -0.312 10.853 6.863 1.00 90.25 94 TRP A C 1
ATOM 771 O O . TRP A 1 94 ? -1.378 10.849 6.226 1.00 90.25 94 TRP A O 1
ATOM 781 N N . SER A 1 95 ? 0.552 11.875 6.815 1.00 88.50 95 SER A N 1
ATOM 782 C CA . SER A 1 95 ? 0.349 13.009 5.915 1.00 88.50 95 SER A CA 1
ATOM 783 C C . SER A 1 95 ? 0.138 12.515 4.490 1.00 88.50 95 SER A C 1
ATOM 785 O O . SER A 1 95 ? 0.654 11.475 4.072 1.00 88.50 95 SER A O 1
ATOM 787 N N . PHE A 1 96 ? -0.612 13.281 3.703 1.00 85.06 96 PHE A N 1
ATOM 788 C CA . PHE A 1 96 ? -0.851 12.932 2.309 1.00 85.06 96 PHE A CA 1
ATOM 789 C C . PHE A 1 96 ? 0.450 12.819 1.503 1.00 85.06 96 PHE A C 1
ATOM 791 O O . PHE A 1 96 ? 0.476 12.091 0.519 1.00 85.06 96 PHE A O 1
ATOM 798 N N . PHE A 1 97 ? 1.516 13.519 1.893 1.00 84.62 97 PHE A N 1
ATOM 799 C CA . PHE A 1 97 ? 2.801 13.484 1.187 1.00 84.62 97 PHE A CA 1
ATOM 800 C C . PHE A 1 97 ? 3.762 12.406 1.698 1.00 84.62 97 PHE A C 1
ATOM 802 O O . PHE A 1 97 ? 4.785 12.172 1.059 1.00 84.62 97 PHE A O 1
ATOM 809 N N . ASP A 1 98 ? 3.435 11.740 2.804 1.00 87.12 98 ASP A N 1
ATOM 810 C CA . ASP A 1 98 ? 4.303 10.725 3.390 1.00 87.12 98 ASP A CA 1
ATOM 811 C C . ASP A 1 98 ? 4.095 9.379 2.692 1.00 87.12 98 ASP A C 1
ATOM 813 O O . ASP A 1 98 ? 2.971 8.972 2.385 1.00 87.12 98 ASP A O 1
ATOM 817 N N . CYS A 1 99 ? 5.194 8.671 2.460 1.00 87.94 99 CYS A N 1
ATOM 818 C CA . CYS A 1 99 ? 5.191 7.318 1.929 1.00 87.94 99 CYS A CA 1
ATOM 819 C C . CYS A 1 99 ? 6.437 6.571 2.407 1.00 87.94 99 CYS A C 1
ATOM 821 O O . CYS A 1 99 ? 7.427 7.186 2.810 1.00 87.94 99 CYS A O 1
ATOM 823 N N . SER A 1 100 ? 6.415 5.243 2.308 1.00 86.50 100 SER A N 1
ATOM 824 C CA . SER A 1 100 ? 7.649 4.465 2.285 1.00 86.50 100 SER A CA 1
ATOM 825 C C . SER A 1 100 ? 8.552 4.962 1.148 1.00 86.50 100 SER A C 1
ATOM 827 O O . SER A 1 100 ? 8.057 5.547 0.178 1.00 86.50 100 SER A O 1
ATOM 829 N N . PRO A 1 101 ? 9.858 4.665 1.193 1.00 85.00 101 PRO A N 1
ATOM 830 C CA . PRO A 1 101 ? 10.708 4.762 0.016 1.00 85.00 101 PRO A CA 1
ATOM 831 C C . PRO A 1 101 ? 10.034 4.136 -1.206 1.00 85.00 101 PRO A C 1
ATOM 833 O O . PRO A 1 101 ? 9.400 3.077 -1.100 1.00 85.00 101 PRO A O 1
ATOM 836 N N . PHE A 1 102 ? 10.155 4.789 -2.359 1.00 84.88 102 PHE A N 1
ATOM 837 C CA . PHE A 1 102 ? 9.605 4.254 -3.598 1.00 84.88 102 PHE A CA 1
ATOM 838 C C . PHE A 1 102 ? 10.399 3.025 -4.026 1.00 84.88 102 PHE A C 1
ATOM 840 O O . PHE A 1 102 ? 11.625 3.068 -4.140 1.00 84.88 102 PHE A O 1
ATOM 847 N N . LEU A 1 103 ? 9.696 1.932 -4.299 1.00 83.50 103 LEU A N 1
ATOM 848 C CA . LEU A 1 103 ? 10.254 0.778 -4.984 1.00 83.50 103 LEU A CA 1
ATOM 849 C C . LEU A 1 103 ? 10.214 1.072 -6.479 1.00 83.50 103 LEU A C 1
ATOM 851 O O . LEU A 1 103 ? 9.132 1.223 -7.048 1.00 83.50 103 LEU A O 1
ATOM 855 N N . VAL A 1 104 ? 11.388 1.172 -7.099 1.00 83.94 104 VAL A N 1
ATOM 856 C CA . VAL A 1 104 ? 11.540 1.443 -8.534 1.00 83.94 104 VAL A CA 1
ATOM 857 C C . VAL A 1 104 ? 12.278 0.307 -9.223 1.00 83.94 104 VAL A C 1
ATOM 859 O O . VAL A 1 104 ? 13.118 -0.354 -8.614 1.00 83.94 104 VAL A O 1
ATOM 862 N N . ARG A 1 105 ? 11.999 0.060 -10.502 1.00 78.25 105 ARG A N 1
ATOM 863 C CA . ARG A 1 105 ? 12.730 -0.965 -11.260 1.00 78.25 105 ARG A CA 1
ATOM 864 C C . ARG A 1 105 ? 14.190 -0.526 -11.439 1.00 78.25 105 ARG A C 1
ATOM 866 O O . ARG A 1 105 ? 14.441 0.617 -11.826 1.00 78.25 105 ARG A O 1
ATOM 873 N N . CYS A 1 106 ? 15.162 -1.391 -11.135 1.00 77.56 106 CYS A N 1
ATOM 874 C CA . CYS A 1 106 ? 16.566 -1.047 -11.382 1.00 77.56 106 CYS A CA 1
ATOM 875 C C . CYS A 1 106 ? 16.786 -0.798 -12.889 1.00 77.56 106 CYS A C 1
ATOM 877 O O . CYS A 1 106 ? 16.252 -1.551 -13.708 1.00 77.56 106 CYS A O 1
ATOM 879 N N . PRO A 1 107 ? 17.555 0.238 -13.275 1.00 74.31 107 PRO A N 1
ATOM 880 C CA . PRO A 1 107 ? 17.908 0.441 -14.673 1.00 74.31 107 PRO A CA 1
ATOM 881 C C . PRO A 1 107 ? 18.703 -0.772 -15.160 1.00 74.31 107 PRO A C 1
ATOM 883 O O . PRO A 1 107 ? 19.620 -1.219 -14.466 1.00 74.31 107 PRO A O 1
ATOM 886 N N . GLU A 1 108 ? 18.368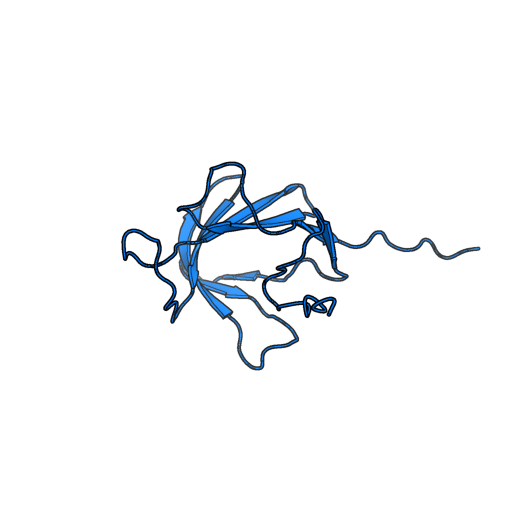 -1.307 -16.338 1.00 65.88 108 GLU A N 1
ATOM 887 C CA . GLU A 1 108 ? 19.204 -2.338 -16.949 1.00 65.88 108 GLU A CA 1
ATOM 888 C C . GLU A 1 108 ? 20.611 -1.763 -17.119 1.00 65.88 108 GLU A C 1
ATOM 890 O O . GLU A 1 108 ? 20.805 -0.723 -17.754 1.00 65.88 108 GLU A O 1
ATOM 895 N N . LEU A 1 109 ? 21.605 -2.411 -16.511 1.00 59.81 109 LEU A N 1
ATOM 896 C CA . LEU A 1 109 ? 22.992 -2.114 -16.826 1.00 59.81 109 LEU A CA 1
ATOM 897 C C . LEU A 1 109 ? 23.181 -2.505 -18.292 1.00 59.81 109 LEU A C 1
ATOM 899 O O . LEU A 1 109 ? 23.249 -3.693 -18.604 1.00 59.81 109 LEU A O 1
ATOM 903 N N . SER A 1 110 ? 23.213 -1.520 -19.193 1.00 47.31 110 SER A N 1
ATOM 904 C CA . SER A 1 110 ? 23.513 -1.760 -20.604 1.00 47.31 110 SER A CA 1
ATOM 905 C C . SER A 1 110 ? 24.764 -2.638 -20.700 1.00 47.31 110 SER A C 1
ATOM 907 O O . SER A 1 110 ? 25.772 -2.296 -20.071 1.00 47.31 110 SER A O 1
ATOM 909 N N . PRO A 1 111 ? 24.746 -3.751 -21.456 1.00 50.97 111 PRO A N 1
ATOM 910 C CA . PRO A 1 111 ? 25.937 -4.565 -21.613 1.00 50.97 111 PRO A CA 1
ATOM 911 C C . PRO A 1 111 ? 27.020 -3.704 -22.263 1.00 50.97 111 PRO A C 1
ATOM 913 O O . PRO A 1 111 ? 26.832 -3.170 -23.359 1.00 50.97 111 PRO A O 1
ATOM 916 N N . THR A 1 112 ? 28.142 -3.536 -21.567 1.00 48.28 112 THR A N 1
ATOM 917 C CA . THR A 1 112 ? 29.340 -2.907 -22.120 1.00 48.28 112 THR A CA 1
ATOM 918 C C . THR A 1 112 ? 29.753 -3.718 -23.349 1.00 48.28 112 THR A C 1
ATOM 920 O O . THR A 1 112 ? 30.112 -4.888 -23.212 1.00 48.28 112 THR A O 1
ATOM 923 N N . SER A 1 113 ? 29.609 -3.130 -24.543 1.00 48.91 113 SER A N 1
ATOM 924 C CA . SER A 1 113 ? 30.146 -3.691 -25.793 1.00 48.91 113 SER A CA 1
ATOM 925 C C . SER A 1 113 ? 31.667 -3.755 -25.775 1.00 48.91 113 SER A C 1
ATOM 927 O O . SER A 1 113 ? 32.283 -2.890 -25.109 1.00 48.91 113 SER A O 1
#

Foldseek 3Di:
DPPPPPCDLQQADPDQADADQDLWDWDAPPVRQKIWTDDVVDPGTWIWGWDDDDPFWTKTATVVQPDADPVGHTWIWIFGHPDPFWTWIDTPPDDPPDTRRIYGHDPPPPPDD

pLDDT: mean 79.05, std 17.7, range [30.5, 96.88]

Radius of gyration: 15.46 Å; chains: 1; bounding box: 44×32×44 Å